Protein AF-A0A920T2W5-F1 (afdb_monomer_lite)

Secondary structure (DSSP, 8-state):
-HHHHHHHHH---TT--TT--HHHHHHHHTSSSHHHHHHHHHHHHIIIIIITTHHHHHHHHHHHHH--SHHHHHHH-TTSPP--

Sequence (84 aa):
MVPLAVQWWASYYPGAEPGGGGYIAQRMFSAKDEANALGATLLFNVAHYALRPWPWILIALSSLVIYPELSDIQKAFPDLPPKN

Radius of gyration: 19.99 Å; chains: 1; bounding box: 37×24×54 Å

Structure (mmCIF, N/CA/C/O backbone):
data_AF-A0A920T2W5-F1
#
_entry.id   AF-A0A920T2W5-F1
#
loop_
_atom_site.group_PDB
_atom_site.id
_atom_site.type_symbol
_atom_site.label_atom_id
_atom_site.label_alt_id
_atom_site.label_comp_id
_atom_site.label_asym_id
_atom_site.label_entity_id
_atom_site.label_seq_id
_atom_site.pdbx_PDB_ins_code
_atom_site.Cartn_x
_atom_site.Cartn_y
_atom_site.Cartn_z
_atom_site.occupancy
_atom_site.B_iso_or_equiv
_atom_site.auth_seq_id
_atom_site.auth_comp_id
_atom_site.auth_asym_id
_atom_site.auth_atom_id
_atom_site.pdbx_PDB_model_num
ATOM 1 N N . MET A 1 1 ? -2.422 10.482 16.381 1.00 47.06 1 MET A N 1
ATOM 2 C CA . MET A 1 1 ? -2.734 9.448 15.368 1.00 47.06 1 MET A CA 1
ATOM 3 C C . MET A 1 1 ? -3.069 10.048 14.008 1.00 47.06 1 MET A C 1
ATOM 5 O O . MET A 1 1 ? -2.366 9.723 13.065 1.00 47.06 1 MET A O 1
ATOM 9 N N . VAL A 1 2 ? -4.049 10.959 13.897 1.00 51.03 2 VAL A N 1
ATOM 10 C CA . VAL A 1 2 ? -4.391 11.632 12.621 1.00 51.03 2 VAL A CA 1
ATOM 11 C C . VAL A 1 2 ? -3.188 12.334 11.961 1.00 51.03 2 VAL A C 1
ATOM 13 O O . VAL A 1 2 ? -2.990 12.109 10.773 1.00 51.03 2 VAL A O 1
ATOM 16 N N . PRO A 1 3 ? -2.303 13.058 12.684 1.00 52.12 3 PRO A N 1
ATOM 17 C CA . PRO A 1 3 ? -1.127 13.662 12.058 1.00 52.12 3 PRO A CA 1
ATOM 18 C C . PRO A 1 3 ? -0.141 12.618 11.537 1.00 52.12 3 PRO A C 1
ATOM 20 O O . PRO A 1 3 ? 0.309 12.742 10.419 1.00 52.12 3 PRO A O 1
ATOM 23 N N . LEU A 1 4 ? 0.141 11.542 12.281 1.00 53.41 4 LEU A N 1
ATOM 24 C CA . LEU A 1 4 ? 1.081 10.494 11.851 1.00 53.41 4 LEU A CA 1
ATOM 25 C C . LEU A 1 4 ? 0.555 9.681 10.662 1.00 53.41 4 LEU A C 1
ATOM 27 O O . LEU A 1 4 ? 1.310 9.383 9.742 1.00 53.41 4 LEU A O 1
ATOM 31 N N . ALA A 1 5 ? -0.740 9.353 10.667 1.00 53.97 5 ALA A N 1
ATOM 32 C CA . ALA A 1 5 ? -1.377 8.644 9.567 1.00 53.97 5 ALA A CA 1
ATOM 33 C C . ALA A 1 5 ? -1.444 9.521 8.315 1.00 53.97 5 ALA A C 1
ATOM 35 O O . ALA A 1 5 ? -1.117 9.032 7.246 1.00 53.97 5 ALA A O 1
ATOM 36 N N . VAL A 1 6 ? -1.799 10.808 8.439 1.00 50.12 6 VAL A N 1
ATOM 37 C CA . VAL A 1 6 ? -1.861 11.743 7.302 1.00 50.12 6 VAL A CA 1
ATOM 38 C C . VAL A 1 6 ? -0.472 12.097 6.780 1.00 50.12 6 VAL A C 1
ATOM 40 O O . VAL A 1 6 ? -0.235 12.064 5.579 1.00 50.12 6 VAL A O 1
ATOM 43 N N . GLN A 1 7 ? 0.478 12.341 7.675 1.00 50.94 7 GLN A N 1
ATOM 44 C CA . GLN A 1 7 ? 1.861 12.652 7.336 1.00 50.94 7 GLN A CA 1
ATOM 45 C C . GLN A 1 7 ? 2.557 11.469 6.649 1.00 50.94 7 GLN A C 1
ATOM 47 O O . GLN A 1 7 ? 3.378 11.688 5.776 1.00 50.94 7 GLN A O 1
ATOM 52 N N . TRP A 1 8 ? 2.180 10.217 6.922 1.00 55.38 8 TRP A N 1
ATOM 53 C CA . TRP A 1 8 ? 2.750 9.053 6.229 1.00 55.38 8 TRP A CA 1
ATOM 54 C C . TRP A 1 8 ? 2.460 9.006 4.715 1.00 55.38 8 TRP A C 1
ATOM 56 O O . TRP A 1 8 ? 3.320 8.566 3.957 1.00 55.38 8 TRP A O 1
ATOM 66 N N . TRP A 1 9 ? 1.282 9.453 4.257 1.00 56.56 9 TRP A N 1
ATOM 67 C CA . TRP A 1 9 ? 0.946 9.491 2.819 1.00 56.56 9 TRP A CA 1
ATOM 68 C C . TRP A 1 9 ? 1.027 10.891 2.200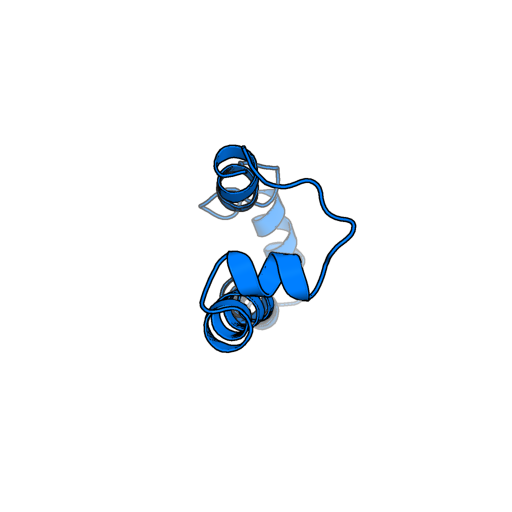 1.00 56.56 9 TRP A C 1
ATOM 70 O O . TRP A 1 9 ? 1.067 11.002 0.979 1.00 56.56 9 TRP A O 1
ATOM 80 N N . ALA A 1 10 ? 1.069 11.944 3.022 1.00 52.06 10 ALA A N 1
ATOM 81 C CA . ALA A 1 10 ? 1.177 13.334 2.582 1.00 52.06 10 ALA A CA 1
ATOM 82 C C . ALA A 1 10 ? 2.583 13.943 2.765 1.00 52.06 10 ALA A C 1
ATOM 84 O O . ALA A 1 10 ? 2.815 15.065 2.314 1.00 52.06 10 ALA A O 1
ATOM 85 N N . SER A 1 11 ? 3.531 13.259 3.424 1.00 50.88 11 SER A N 1
ATOM 86 C CA . SER A 1 11 ? 4.900 13.772 3.557 1.00 50.88 11 SER A CA 1
ATOM 87 C C . SER A 1 11 ? 5.694 13.624 2.271 1.00 50.88 11 SER A C 1
ATOM 89 O O . SER A 1 11 ? 5.956 12.531 1.776 1.00 50.88 11 SER A O 1
ATOM 91 N N . TYR A 1 12 ? 6.187 14.770 1.822 1.00 48.62 12 TYR A N 1
ATOM 92 C CA . TYR A 1 12 ? 7.285 14.904 0.886 1.00 48.62 12 TYR A CA 1
ATOM 93 C C . TYR A 1 12 ? 8.552 14.234 1.446 1.00 48.62 12 TYR A C 1
ATOM 95 O O . TYR A 1 12 ? 9.080 14.644 2.480 1.00 48.62 12 TYR A O 1
ATOM 103 N N . TYR A 1 13 ? 9.057 13.218 0.752 1.00 53.75 13 TYR A N 1
ATOM 104 C CA . TYR A 1 13 ? 10.400 12.671 0.954 1.00 53.75 13 TYR A CA 1
ATOM 105 C C . TYR A 1 13 ? 11.026 12.422 -0.425 1.00 53.75 13 TYR A C 1
ATOM 107 O O . TYR A 1 13 ? 10.274 12.121 -1.357 1.00 53.75 13 TYR A O 1
ATOM 115 N N . PRO A 1 14 ? 12.356 12.551 -0.606 1.00 48.84 14 PRO A N 1
ATOM 116 C CA . PRO A 1 14 ? 13.002 12.311 -1.896 1.00 48.84 14 PRO A CA 1
ATOM 117 C C . PRO A 1 14 ? 12.549 10.977 -2.520 1.00 48.84 14 PRO A C 1
ATOM 119 O O . PRO A 1 14 ? 12.769 9.909 -1.949 1.00 48.84 14 PRO A O 1
ATOM 122 N N . GLY A 1 15 ? 11.863 11.046 -3.669 1.00 53.91 15 GLY A N 1
ATOM 123 C CA . GLY A 1 15 ? 11.234 9.893 -4.337 1.00 53.91 15 GLY A CA 1
ATOM 124 C C . GLY A 1 15 ? 9.708 9.751 -4.191 1.00 53.91 15 GLY A C 1
ATOM 125 O O . GLY A 1 15 ? 9.138 8.894 -4.860 1.00 53.91 15 GLY A O 1
ATOM 126 N N . ALA A 1 16 ? 9.046 10.591 -3.391 1.00 55.66 16 ALA A N 1
ATOM 127 C CA . ALA A 1 16 ? 7.582 10.698 -3.264 1.00 55.66 16 ALA A CA 1
ATOM 128 C C . ALA A 1 16 ? 7.043 12.062 -3.751 1.00 55.66 16 ALA A C 1
ATOM 130 O O . ALA A 1 16 ? 5.946 12.485 -3.393 1.00 55.66 16 ALA A O 1
ATOM 131 N N . GLU A 1 17 ? 7.837 12.780 -4.548 1.00 65.69 17 GLU A N 1
ATOM 132 C CA . GLU A 1 17 ? 7.437 14.047 -5.161 1.00 65.69 17 GLU A CA 1
ATOM 133 C C . GLU A 1 17 ? 6.196 13.819 -6.054 1.00 65.69 17 GLU A C 1
ATOM 135 O O . GLU A 1 17 ? 6.232 12.900 -6.877 1.00 65.69 17 GLU A O 1
ATOM 140 N N . PRO A 1 18 ? 5.119 14.629 -5.944 1.00 49.12 18 PRO A N 1
ATOM 141 C CA . PRO A 1 18 ? 3.836 14.386 -6.626 1.00 49.12 18 PRO A CA 1
ATOM 142 C C . PRO A 1 18 ? 3.915 14.252 -8.155 1.00 49.12 18 PRO A C 1
ATOM 144 O O . PRO A 1 18 ? 3.015 13.684 -8.766 1.00 49.12 18 PRO A O 1
ATOM 147 N N . GLY A 1 19 ? 4.982 14.771 -8.772 1.00 55.00 19 GLY A N 1
ATOM 148 C CA . GLY A 1 19 ? 5.252 14.679 -10.210 1.00 55.00 19 GLY A CA 1
ATOM 149 C C . GLY A 1 19 ? 6.283 13.621 -10.612 1.00 55.00 19 GLY A C 1
ATOM 150 O O . GLY A 1 19 ? 6.663 13.589 -11.775 1.00 55.00 19 GLY A O 1
ATOM 151 N N . GLY A 1 20 ? 6.764 12.787 -9.682 1.00 60.19 20 GLY A N 1
ATOM 152 C CA . GLY A 1 20 ? 7.880 11.876 -9.935 1.00 60.19 20 GLY A CA 1
ATOM 153 C C . GLY A 1 20 ? 9.181 12.656 -10.099 1.00 60.19 20 GLY A C 1
ATOM 154 O O . GLY A 1 20 ? 9.598 12.983 -11.204 1.00 60.19 20 GLY A O 1
ATOM 155 N N . GLY A 1 21 ? 9.819 12.970 -8.976 1.00 70.75 21 GLY A N 1
ATOM 156 C CA . GLY A 1 21 ? 11.065 13.730 -8.936 1.00 70.75 21 GLY A CA 1
ATOM 157 C C . GLY A 1 21 ? 12.197 13.165 -9.779 1.00 70.75 21 GLY A C 1
ATOM 158 O O . GLY A 1 21 ? 12.136 12.028 -10.252 1.00 70.75 21 GLY A O 1
ATOM 159 N N . GLY A 1 22 ? 13.302 13.909 -9.876 1.00 73.38 22 GLY A N 1
ATOM 160 C CA . GLY A 1 22 ? 14.493 13.486 -10.628 1.00 73.38 22 GLY A CA 1
ATOM 161 C C . GLY A 1 22 ? 14.981 12.070 -10.278 1.00 73.38 22 GLY A C 1
ATOM 162 O O . GLY A 1 22 ? 15.482 11.359 -11.141 1.00 73.38 22 GLY A O 1
ATOM 163 N N . TYR A 1 23 ? 14.750 11.613 -9.044 1.00 70.12 23 TYR A N 1
ATOM 164 C CA . TYR A 1 23 ? 15.049 10.251 -8.596 1.00 70.12 23 TYR A CA 1
ATOM 165 C C . TYR A 1 23 ? 14.178 9.157 -9.247 1.00 70.12 23 TYR A C 1
ATOM 167 O O . TYR A 1 23 ? 14.676 8.085 -9.592 1.00 70.12 23 TYR A O 1
ATOM 175 N N . ILE A 1 24 ? 12.880 9.407 -9.447 1.00 72.94 24 ILE A N 1
ATOM 176 C CA . ILE A 1 24 ? 11.992 8.480 -10.166 1.00 72.94 24 ILE A CA 1
ATOM 177 C C . ILE A 1 24 ? 12.305 8.519 -11.663 1.00 72.94 24 ILE A C 1
ATOM 179 O O . ILE A 1 24 ? 12.404 7.461 -12.282 1.00 72.94 24 ILE A O 1
ATOM 183 N N . ALA A 1 25 ? 12.585 9.704 -12.216 1.00 78.12 25 ALA A N 1
ATOM 184 C CA . ALA A 1 25 ? 13.034 9.843 -13.600 1.00 78.12 25 ALA A CA 1
ATOM 185 C C . ALA A 1 25 ? 14.336 9.064 -13.862 1.00 78.12 25 ALA A C 1
ATOM 187 O O . ALA A 1 25 ? 14.423 8.331 -14.840 1.00 78.12 25 ALA A O 1
ATOM 188 N N . GLN A 1 26 ? 15.317 9.116 -12.952 1.00 84.75 26 GLN A N 1
ATOM 189 C CA . GLN A 1 26 ? 16.540 8.305 -13.044 1.00 84.75 26 GLN A CA 1
ATOM 190 C C . GLN A 1 26 ? 16.246 6.800 -13.071 1.00 84.75 26 GLN A C 1
ATOM 192 O O . GLN A 1 26 ? 16.859 6.076 -13.854 1.00 84.75 26 GLN A O 1
ATOM 197 N N . ARG A 1 27 ? 15.298 6.316 -12.257 1.00 82.62 27 ARG A N 1
ATOM 198 C CA . ARG A 1 27 ? 14.880 4.902 -12.267 1.00 82.62 27 ARG A CA 1
ATOM 199 C C . ARG A 1 27 ? 14.208 4.513 -13.583 1.00 82.62 27 ARG A C 1
ATOM 201 O O . ARG A 1 27 ? 14.469 3.425 -14.084 1.00 82.62 27 ARG A O 1
ATOM 208 N N . MET A 1 28 ? 13.390 5.400 -14.148 1.00 85.50 28 MET A N 1
ATOM 209 C CA . MET A 1 28 ? 12.760 5.194 -15.455 1.00 85.50 28 MET A CA 1
ATOM 210 C C . MET A 1 28 ? 13.797 5.190 -16.586 1.00 85.50 28 MET A C 1
ATOM 212 O O . MET A 1 28 ? 13.776 4.290 -17.416 1.00 85.50 28 MET A O 1
ATOM 216 N N . PHE A 1 29 ? 14.750 6.126 -16.585 1.00 85.12 29 PHE A N 1
ATOM 217 C CA . PHE A 1 29 ? 15.824 6.191 -17.586 1.00 85.12 29 PHE A CA 1
ATOM 218 C C . PHE A 1 29 ? 16.859 5.070 -17.457 1.00 85.12 29 PHE A C 1
ATOM 220 O O . PHE A 1 29 ? 17.541 4.757 -18.426 1.00 85.12 29 PHE A O 1
ATOM 227 N N . SER A 1 30 ? 16.973 4.452 -16.280 1.00 89.19 30 SER A N 1
ATOM 228 C CA . SER A 1 30 ? 17.823 3.272 -16.068 1.00 89.19 30 SER A CA 1
ATOM 229 C C . SER A 1 30 ? 17.157 1.965 -16.516 1.00 89.19 30 SER A C 1
ATOM 231 O O . SER A 1 30 ? 17.790 0.910 -16.460 1.00 89.19 30 SER A O 1
ATOM 233 N N . ALA A 1 31 ? 15.882 1.994 -16.924 1.00 87.44 31 ALA A N 1
ATOM 234 C CA . ALA A 1 31 ? 15.210 0.821 -17.467 1.00 87.44 31 ALA A CA 1
ATOM 235 C C . ALA A 1 31 ? 15.766 0.466 -18.855 1.00 87.44 31 ALA A C 1
ATOM 237 O O . ALA A 1 31 ? 16.178 1.332 -19.621 1.00 87.44 31 ALA A O 1
ATOM 238 N N . LYS A 1 32 ? 15.755 -0.831 -19.188 1.00 89.31 32 LYS A N 1
ATOM 239 C CA . LYS A 1 32 ? 16.315 -1.358 -20.444 1.00 89.31 32 LYS A CA 1
ATOM 240 C C . LYS A 1 32 ? 15.669 -0.752 -21.697 1.00 89.31 32 LYS A C 1
ATOM 242 O O . LYS A 1 32 ? 16.350 -0.557 -22.698 1.00 89.31 32 LYS A O 1
ATOM 247 N N . ASP A 1 33 ? 14.365 -0.505 -21.640 1.00 91.19 33 ASP A N 1
ATOM 248 C CA . ASP A 1 33 ? 13.571 0.119 -22.692 1.00 91.19 33 ASP A CA 1
ATOM 249 C C . ASP A 1 33 ? 12.336 0.807 -22.084 1.00 91.19 33 ASP A C 1
ATOM 251 O O . ASP A 1 33 ? 12.028 0.664 -20.894 1.00 91.19 33 ASP A O 1
ATOM 255 N N . GLU A 1 34 ? 11.623 1.563 -22.916 1.00 89.50 34 GLU A N 1
ATOM 256 C CA . GLU A 1 34 ? 10.434 2.319 -22.521 1.00 89.50 34 GLU A CA 1
ATOM 257 C C . GLU A 1 34 ? 9.293 1.417 -22.025 1.00 89.50 34 GLU A C 1
ATOM 259 O O . GLU A 1 34 ? 8.609 1.756 -21.058 1.00 89.50 34 GLU A O 1
ATOM 264 N N . ALA A 1 35 ? 9.115 0.237 -22.627 1.00 91.62 35 ALA A N 1
ATOM 265 C CA . ALA A 1 35 ? 8.067 -0.701 -22.231 1.00 91.62 35 ALA A CA 1
ATOM 266 C C . ALA A 1 35 ? 8.293 -1.228 -20.803 1.00 91.62 35 ALA A C 1
ATOM 268 O O . ALA A 1 35 ? 7.351 -1.312 -20.011 1.00 91.62 35 ALA A O 1
ATOM 269 N N . ASN A 1 36 ? 9.545 -1.516 -20.439 1.00 90.88 36 ASN A N 1
ATOM 270 C CA . ASN A 1 36 ? 9.931 -1.887 -19.082 1.00 90.88 36 ASN A CA 1
ATOM 271 C C . ASN A 1 36 ? 9.753 -0.720 -18.095 1.00 90.88 36 ASN A C 1
ATOM 273 O O . ASN A 1 36 ? 9.263 -0.939 -16.986 1.00 90.88 36 ASN A O 1
ATOM 277 N N . ALA A 1 37 ? 10.091 0.516 -18.485 1.00 88.31 37 ALA A N 1
ATOM 278 C CA . ALA A 1 37 ? 9.882 1.703 -17.648 1.00 88.31 37 ALA A CA 1
ATOM 279 C C . ALA A 1 37 ? 8.390 1.947 -17.349 1.00 88.31 37 ALA A C 1
ATOM 281 O O . ALA A 1 37 ? 8.010 2.181 -16.195 1.00 88.31 37 ALA A O 1
ATOM 282 N N . LEU A 1 38 ? 7.537 1.840 -18.374 1.00 88.94 38 LEU A N 1
ATOM 283 C CA . LEU A 1 38 ? 6.085 1.964 -18.257 1.00 88.94 38 LEU A CA 1
ATOM 284 C C . LEU A 1 38 ? 5.514 0.847 -17.375 1.00 88.94 38 LEU A C 1
ATOM 286 O O . LEU A 1 38 ? 4.780 1.120 -16.425 1.00 88.94 38 LEU A O 1
ATOM 290 N N . GLY A 1 39 ? 5.890 -0.405 -17.651 1.00 91.38 39 GLY A N 1
ATOM 291 C CA . GLY A 1 39 ? 5.435 -1.571 -16.896 1.00 91.38 39 GLY A CA 1
ATOM 292 C C . GLY A 1 39 ? 5.802 -1.4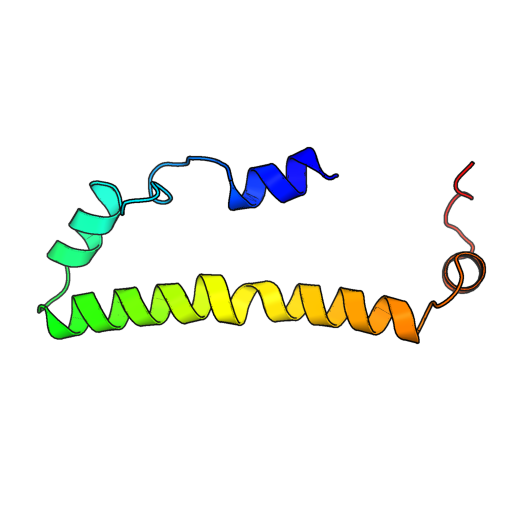88 -15.414 1.00 91.38 39 GLY A C 1
ATOM 293 O O . GLY A 1 39 ? 4.946 -1.699 -14.555 1.00 91.38 39 GLY A O 1
ATOM 294 N N . ALA A 1 40 ? 7.042 -1.103 -15.099 1.00 88.56 40 ALA A N 1
ATOM 295 C CA . ALA A 1 40 ? 7.497 -0.918 -13.723 1.00 88.56 40 ALA A CA 1
ATOM 296 C C . ALA A 1 40 ? 6.736 0.208 -13.003 1.00 88.56 40 ALA A C 1
ATOM 298 O O . ALA A 1 40 ? 6.342 0.051 -11.846 1.00 88.56 40 ALA A O 1
ATOM 299 N N . THR A 1 41 ? 6.478 1.321 -13.694 1.00 87.81 41 THR A N 1
ATOM 300 C CA . THR A 1 41 ? 5.720 2.454 -13.142 1.00 87.81 41 THR A CA 1
ATOM 301 C C . THR A 1 41 ? 4.263 2.082 -12.863 1.00 87.81 41 THR A C 1
ATOM 303 O O . THR A 1 41 ? 3.727 2.418 -11.803 1.00 87.81 41 THR A O 1
ATOM 306 N N . LEU A 1 42 ? 3.614 1.354 -13.774 1.00 89.75 42 LEU A N 1
ATOM 307 C CA . LEU A 1 42 ? 2.241 0.878 -13.590 1.00 89.75 42 LEU A CA 1
ATOM 308 C C . LEU A 1 42 ? 2.148 -0.147 -12.459 1.00 89.75 42 LEU A C 1
ATOM 310 O O . LEU A 1 42 ? 1.282 -0.022 -11.591 1.00 89.75 42 LEU A O 1
ATOM 314 N N . LEU A 1 43 ? 3.072 -1.112 -12.418 1.00 91.12 43 LEU A N 1
ATOM 315 C CA . LEU A 1 43 ? 3.150 -2.092 -11.338 1.00 91.12 43 LEU A CA 1
ATOM 316 C C . LEU A 1 43 ? 3.322 -1.404 -9.984 1.00 91.12 43 LEU A C 1
ATOM 318 O O . LEU A 1 43 ? 2.633 -1.758 -9.030 1.00 91.12 43 LEU A O 1
ATOM 322 N N . PHE A 1 44 ? 4.201 -0.402 -9.902 1.00 87.31 44 PHE A N 1
ATOM 323 C CA . PHE A 1 44 ? 4.380 0.383 -8.687 1.00 87.31 44 PHE A CA 1
ATOM 324 C C . PHE A 1 44 ? 3.077 1.064 -8.263 1.00 87.31 44 PHE A C 1
ATOM 326 O O . PHE A 1 44 ? 2.693 0.940 -7.106 1.00 87.31 44 PHE A O 1
ATOM 333 N N . ASN A 1 45 ? 2.360 1.724 -9.176 1.00 85.50 45 ASN A N 1
ATOM 334 C CA . ASN A 1 45 ? 1.096 2.385 -8.843 1.00 85.50 45 ASN A CA 1
ATOM 335 C C . ASN A 1 45 ? 0.040 1.394 -8.331 1.00 85.50 45 ASN A C 1
ATOM 337 O O . ASN A 1 45 ? -0.583 1.638 -7.298 1.00 85.50 45 ASN A O 1
ATOM 341 N N . VAL A 1 46 ? -0.126 0.250 -9.000 1.00 89.75 46 VAL A N 1
ATOM 342 C CA . VAL A 1 46 ? -1.067 -0.791 -8.564 1.00 89.75 46 VAL A CA 1
ATOM 343 C C . VAL A 1 46 ? -0.656 -1.353 -7.207 1.00 89.75 46 VAL A C 1
ATOM 345 O O . VAL A 1 46 ? -1.459 -1.385 -6.279 1.00 89.75 46 VAL A O 1
ATOM 348 N N . ALA A 1 47 ? 0.600 -1.760 -7.045 1.00 90.06 47 ALA A N 1
ATOM 349 C CA . ALA A 1 47 ? 1.065 -2.342 -5.794 1.00 90.06 47 ALA A CA 1
ATOM 350 C C . ALA A 1 47 ? 0.985 -1.345 -4.629 1.00 90.06 47 ALA A C 1
ATOM 352 O O . ALA A 1 47 ? 0.552 -1.700 -3.534 1.00 90.06 47 ALA A O 1
ATOM 353 N N . HIS A 1 48 ? 1.383 -0.095 -4.860 1.00 83.62 48 HIS A N 1
ATOM 354 C CA . HIS A 1 48 ? 1.535 0.902 -3.811 1.00 83.62 48 HIS A CA 1
ATOM 355 C C . HIS A 1 48 ? 0.217 1.565 -3.419 1.00 83.62 48 HIS A C 1
ATOM 357 O O . HIS A 1 48 ? -0.029 1.748 -2.229 1.00 83.62 48 HIS A O 1
ATOM 363 N N . TYR A 1 49 ? -0.621 1.914 -4.393 1.00 81.75 49 TYR A N 1
ATOM 364 C CA . TYR A 1 49 ? -1.855 2.652 -4.133 1.00 81.75 49 TYR A CA 1
ATOM 365 C C . TYR A 1 49 ? -3.093 1.771 -4.149 1.00 81.75 49 TYR A C 1
ATOM 367 O O . TYR A 1 49 ? -3.998 2.015 -3.359 1.00 81.75 49 TYR A O 1
ATOM 375 N N . ALA A 1 50 ? -3.144 0.737 -4.994 1.00 84.06 50 ALA A N 1
ATOM 376 C CA . ALA A 1 50 ? -4.283 -0.172 -4.991 1.00 84.06 50 ALA A CA 1
ATOM 377 C C . ALA A 1 50 ? -4.098 -1.268 -3.939 1.00 84.06 50 ALA A C 1
ATOM 379 O O . ALA A 1 50 ? -4.938 -1.390 -3.064 1.00 84.06 50 ALA A O 1
ATOM 380 N N . LEU A 1 51 ? -3.005 -2.038 -3.971 1.00 87.50 51 LEU A N 1
ATOM 381 C CA . LEU A 1 51 ? -2.869 -3.262 -3.165 1.00 87.50 51 LEU A CA 1
ATOM 382 C C . LEU A 1 51 ? -2.475 -3.013 -1.705 1.00 87.50 51 LEU A C 1
ATOM 384 O O . LEU A 1 51 ? -3.070 -3.587 -0.796 1.00 87.50 51 LEU A O 1
ATOM 388 N N . ARG A 1 52 ? -1.485 -2.154 -1.461 1.00 86.94 5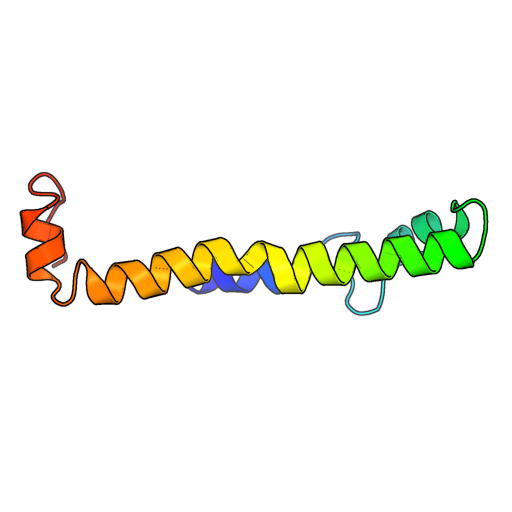2 ARG A N 1
ATOM 389 C CA . ARG A 1 52 ? -0.948 -1.887 -0.120 1.00 86.94 52 ARG A CA 1
ATOM 390 C C . ARG A 1 52 ? -1.972 -1.431 0.934 1.00 86.94 52 ARG A C 1
ATOM 392 O O . ARG A 1 52 ? -1.805 -1.845 2.082 1.00 86.94 52 ARG A O 1
ATOM 399 N N . PRO A 1 53 ? -2.977 -0.580 0.639 1.00 87.81 53 PRO A N 1
ATOM 400 C CA . PRO A 1 53 ? -3.935 -0.156 1.661 1.00 87.81 53 PRO A CA 1
ATOM 401 C C . PRO A 1 53 ? -4.989 -1.219 2.003 1.00 87.81 53 PRO A C 1
ATOM 403 O O . PRO A 1 53 ? -5.531 -1.175 3.107 1.00 87.81 53 PRO A O 1
ATOM 406 N N . TRP A 1 54 ? -5.269 -2.184 1.116 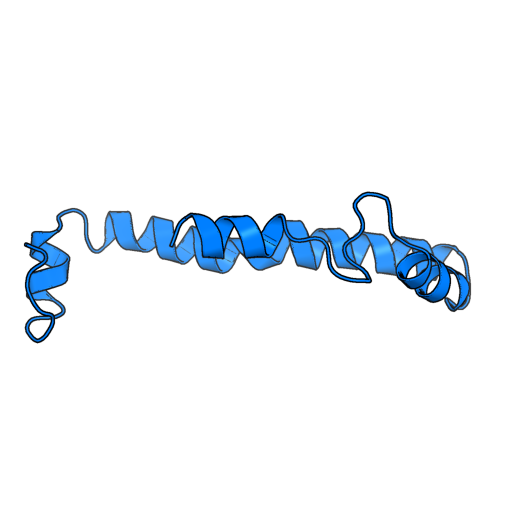1.00 88.00 54 TRP A N 1
ATOM 407 C CA . TRP A 1 54 ? -6.341 -3.169 1.328 1.00 88.00 54 TRP A CA 1
ATOM 408 C C . TRP A 1 54 ? -6.235 -3.961 2.638 1.00 88.00 54 TRP A C 1
ATOM 410 O O . TRP A 1 54 ? -7.263 -4.077 3.301 1.00 88.00 54 TRP A O 1
ATOM 420 N N . PRO A 1 55 ? -5.061 -4.455 3.086 1.00 90.44 55 PRO A N 1
ATOM 421 C CA . PRO A 1 55 ? -4.942 -5.113 4.388 1.00 90.44 55 PRO A CA 1
ATOM 422 C C . PRO A 1 55 ? -5.450 -4.254 5.553 1.00 90.44 55 PRO A C 1
ATOM 424 O O . PRO A 1 55 ? -6.157 -4.752 6.423 1.00 90.44 55 PRO A O 1
ATOM 427 N N . TRP A 1 56 ? -5.158 -2.951 5.546 1.00 87.62 56 TRP A N 1
ATOM 428 C CA . TRP A 1 56 ? -5.615 -2.030 6.589 1.00 87.62 56 TRP A CA 1
ATOM 429 C C . TRP A 1 56 ? -7.119 -1.785 6.521 1.00 87.62 56 TRP A C 1
ATOM 431 O O . TRP A 1 56 ? -7.783 -1.773 7.555 1.00 87.62 56 TRP A O 1
ATOM 441 N N . ILE A 1 57 ? -7.663 -1.641 5.309 1.00 88.25 57 ILE A N 1
ATOM 442 C CA . ILE A 1 57 ? -9.107 -1.507 5.085 1.00 88.25 57 ILE A CA 1
ATOM 443 C C . ILE A 1 57 ? -9.830 -2.757 5.597 1.00 88.25 57 ILE A C 1
ATOM 445 O O . ILE A 1 57 ? -10.800 -2.642 6.339 1.00 88.25 57 ILE A O 1
ATOM 449 N N . LEU A 1 58 ? -9.334 -3.949 5.263 1.00 92.88 58 LEU A N 1
ATOM 450 C CA . LEU A 1 58 ? -9.918 -5.216 5.703 1.00 92.88 58 LEU A CA 1
ATOM 451 C C . LEU A 1 58 ? -9.887 -5.368 7.225 1.00 92.88 58 LEU A C 1
ATOM 453 O O . LEU A 1 58 ? -10.893 -5.771 7.805 1.00 92.88 58 LEU A O 1
ATOM 457 N N . ILE A 1 59 ? -8.777 -5.016 7.881 1.00 91.44 59 ILE A N 1
ATOM 458 C CA . ILE A 1 59 ? -8.681 -5.040 9.348 1.00 91.44 59 ILE A CA 1
ATOM 459 C C . ILE A 1 59 ? -9.682 -4.057 9.967 1.00 91.44 59 ILE A C 1
ATOM 461 O O . ILE A 1 59 ? -10.397 -4.426 10.897 1.00 91.44 59 ILE A O 1
ATOM 465 N N . ALA A 1 60 ? -9.784 -2.835 9.433 1.00 88.81 60 ALA A N 1
ATOM 466 C CA . ALA A 1 60 ? -10.724 -1.832 9.927 1.00 88.81 60 ALA A CA 1
ATOM 467 C C . ALA A 1 60 ? -12.184 -2.293 9.779 1.00 88.81 60 ALA A C 1
ATOM 469 O O . ALA A 1 60 ? -12.946 -2.227 10.740 1.00 88.81 60 ALA A O 1
ATOM 470 N N . LEU A 1 61 ? -12.559 -2.824 8.611 1.00 94.44 61 LEU A N 1
ATOM 471 C CA . LEU A 1 61 ? -13.899 -3.364 8.365 1.00 94.44 61 LEU A CA 1
ATOM 472 C C . LEU A 1 61 ? -14.199 -4.578 9.252 1.00 94.44 61 LEU A C 1
ATOM 474 O O . LEU A 1 61 ? -15.275 -4.658 9.836 1.00 94.44 61 LEU A O 1
ATOM 478 N N . SER A 1 62 ? -13.241 -5.494 9.404 1.00 94.00 62 SER A N 1
ATOM 479 C CA . SER A 1 62 ? -13.399 -6.666 10.274 1.00 94.00 62 SER A CA 1
ATOM 480 C C . SER A 1 62 ? -13.585 -6.254 11.734 1.00 94.00 62 SER A C 1
ATOM 482 O O . SER A 1 62 ? -14.400 -6.846 12.436 1.00 94.00 62 SER A O 1
ATOM 484 N N . SER A 1 63 ? -12.891 -5.203 12.186 1.00 91.81 63 SER A N 1
ATOM 485 C CA . SER A 1 63 ? -13.053 -4.669 13.539 1.00 91.81 63 SER A CA 1
ATOM 486 C C . SER A 1 63 ? -14.471 -4.170 13.807 1.00 91.81 63 SER A C 1
ATOM 488 O O . SER A 1 63 ? -14.948 -4.364 14.916 1.00 91.81 63 SER A O 1
ATOM 490 N N . LEU A 1 64 ? -15.148 -3.565 12.824 1.00 90.75 64 LEU A N 1
ATOM 491 C CA . LEU A 1 64 ? -16.534 -3.097 12.985 1.00 90.75 64 LEU A CA 1
ATOM 492 C C . LEU A 1 64 ? -17.530 -4.252 13.150 1.00 90.75 64 LEU A C 1
ATOM 494 O O . LEU A 1 64 ? -18.568 -4.081 13.780 1.00 90.75 64 LEU A O 1
ATOM 498 N N . VAL A 1 65 ? -17.225 -5.418 12.576 1.00 93.75 65 VAL A N 1
ATOM 499 C CA . VAL A 1 65 ? -18.081 -6.610 12.664 1.00 93.75 65 VAL A CA 1
ATOM 500 C C . VAL A 1 65 ? -17.800 -7.405 13.940 1.00 93.75 65 VAL A C 1
ATOM 502 O O . VAL A 1 65 ? -18.731 -7.862 14.593 1.00 93.75 65 VAL A O 1
ATOM 505 N N . ILE A 1 66 ? -16.523 -7.588 14.289 1.00 91.81 66 ILE A N 1
ATOM 506 C CA . ILE A 1 66 ? -16.103 -8.409 15.437 1.00 91.81 66 ILE A CA 1
ATOM 507 C C . ILE A 1 66 ? -16.278 -7.649 16.760 1.00 91.81 66 ILE A C 1
ATOM 509 O O . ILE A 1 66 ? -16.629 -8.256 17.769 1.00 91.81 66 ILE A O 1
ATOM 513 N N . TYR A 1 67 ? -16.054 -6.333 16.755 1.00 92.19 67 TYR A N 1
ATOM 514 C CA . TYR A 1 67 ? -16.13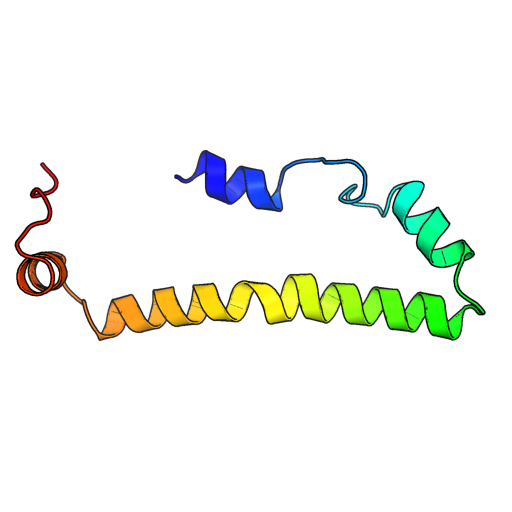6 -5.468 17.931 1.00 92.19 67 TYR A CA 1
ATOM 515 C C . TYR A 1 67 ? -17.073 -4.281 17.659 1.00 92.19 67 TYR A C 1
ATOM 517 O O . TYR A 1 67 ? -16.601 -3.160 17.447 1.00 92.19 67 TYR A O 1
ATOM 525 N N . PRO A 1 68 ? -18.395 -4.515 17.619 1.00 90.00 68 PRO A N 1
ATOM 526 C CA . PRO A 1 68 ? -19.360 -3.473 17.280 1.00 90.00 68 PRO A CA 1
ATOM 527 C C . PRO A 1 68 ? -19.418 -2.373 18.346 1.00 90.00 68 PRO A C 1
ATOM 529 O O . PRO A 1 68 ? -19.533 -1.198 18.004 1.00 90.00 68 PRO A O 1
ATOM 532 N N . GLU A 1 69 ? -19.276 -2.733 19.625 1.00 89.50 69 GLU A N 1
ATOM 533 C CA . GLU A 1 69 ? -19.286 -1.790 20.739 1.00 89.50 69 GLU A CA 1
ATOM 534 C C . GLU A 1 69 ? -17.918 -1.703 21.422 1.00 89.50 69 GLU A C 1
ATOM 536 O O . GLU A 1 69 ? -17.168 -2.677 21.522 1.00 89.50 69 GLU A O 1
ATOM 541 N N . LEU A 1 70 ? -17.616 -0.541 22.012 1.00 82.19 70 LEU A N 1
ATOM 542 C CA . LEU A 1 70 ? -16.377 -0.344 22.781 1.00 82.19 70 LEU A CA 1
ATOM 543 C C . LEU A 1 70 ? -16.246 -1.341 23.944 1.00 82.19 70 LEU A C 1
ATOM 545 O O . LEU A 1 70 ? -15.139 -1.743 24.300 1.00 82.19 70 LEU A O 1
ATOM 549 N N . SER A 1 71 ? -17.377 -1.774 24.510 1.00 84.44 71 SER A N 1
ATOM 550 C CA . SER A 1 71 ? -17.393 -2.765 25.588 1.00 84.44 71 SER A CA 1
ATOM 551 C C . SER A 1 71 ? -16.893 -4.146 25.146 1.00 84.44 71 SER A C 1
ATOM 553 O O . SER A 1 71 ? -16.363 -4.886 25.972 1.00 84.44 71 SER A O 1
ATOM 555 N N . ASP A 1 72 ? -17.007 -4.491 23.860 1.00 85.50 72 ASP A N 1
ATOM 556 C CA . ASP A 1 72 ? -16.592 -5.799 23.344 1.00 85.50 72 ASP A CA 1
ATOM 557 C C . ASP A 1 72 ? -15.073 -5.890 23.210 1.00 85.50 72 ASP A C 1
ATOM 559 O O . ASP A 1 72 ? -14.484 -6.931 23.505 1.00 85.50 72 ASP A O 1
ATOM 563 N N . ILE A 1 73 ? -14.423 -4.769 22.884 1.00 84.25 73 ILE A N 1
ATOM 564 C CA . ILE A 1 73 ? -12.960 -4.652 22.912 1.00 84.25 73 ILE A CA 1
ATOM 565 C C . ILE A 1 73 ? -12.450 -4.828 24.347 1.00 84.25 73 ILE A C 1
ATOM 567 O O . ILE A 1 73 ? -11.520 -5.597 24.571 1.00 84.25 73 ILE A O 1
ATOM 571 N N . GLN A 1 74 ? -13.081 -4.172 25.328 1.00 83.12 74 GL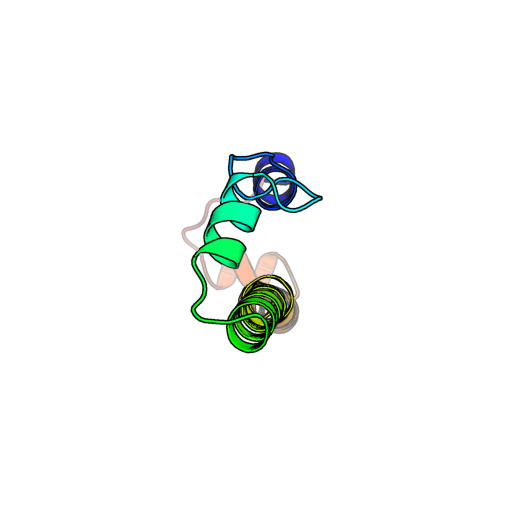N A N 1
ATOM 572 C CA . GLN A 1 74 ? -12.679 -4.283 26.736 1.00 83.12 74 GLN A CA 1
ATOM 573 C C . GLN A 1 74 ? -12.865 -5.707 27.285 1.00 83.12 74 GLN A C 1
ATOM 575 O O . GLN A 1 74 ? -12.053 -6.170 28.080 1.00 83.12 74 GLN A O 1
ATOM 580 N N . LYS A 1 75 ? -13.913 -6.424 26.854 1.00 85.31 75 LYS A N 1
ATOM 581 C CA . LYS A 1 75 ? -14.114 -7.839 27.215 1.00 85.31 75 LYS A CA 1
ATOM 582 C C . LYS A 1 75 ? -13.044 -8.746 26.606 1.00 85.31 75 LYS A C 1
ATOM 584 O O . LYS A 1 75 ? -12.595 -9.672 27.273 1.00 85.31 75 LYS A O 1
ATOM 589 N N . ALA A 1 76 ? -12.659 -8.503 25.352 1.00 86.12 76 ALA A N 1
ATOM 590 C CA . ALA A 1 76 ? -11.644 -9.297 24.658 1.00 86.12 76 ALA A CA 1
ATOM 591 C C . ALA A 1 76 ? -10.218 -9.015 25.161 1.00 86.12 76 ALA A C 1
ATOM 593 O O . ALA A 1 76 ? -9.375 -9.910 25.151 1.00 86.12 76 ALA A O 1
ATOM 594 N N . PHE A 1 77 ? -9.960 -7.793 25.629 1.00 86.25 77 PHE A N 1
ATOM 595 C CA . PHE A 1 77 ? -8.663 -7.343 26.131 1.00 86.25 77 PHE A CA 1
ATOM 596 C C . PHE A 1 77 ? -8.803 -6.737 27.540 1.00 86.25 77 PHE A C 1
ATOM 598 O O . PHE A 1 77 ? -8.721 -5.517 27.700 1.00 86.25 77 PHE A O 1
ATOM 605 N N . PRO A 1 78 ? -9.010 -7.573 28.574 1.00 81.81 78 PRO A N 1
ATOM 606 C CA . PRO A 1 78 ? -9.333 -7.109 29.925 1.00 81.81 78 PRO A CA 1
ATOM 607 C C . PRO A 1 78 ? -8.195 -6.335 30.604 1.00 81.81 78 PRO A C 1
ATOM 609 O O . PRO A 1 78 ? -8.466 -5.485 31.449 1.00 81.81 78 PRO A O 1
ATOM 612 N N . ASP A 1 79 ? -6.943 -6.587 30.212 1.00 87.19 79 ASP A N 1
ATOM 613 C CA . ASP A 1 79 ? -5.754 -5.939 30.785 1.00 87.19 79 ASP A CA 1
ATOM 614 C C . ASP A 1 79 ? -5.498 -4.525 30.233 1.00 87.19 79 ASP A C 1
ATOM 616 O O . ASP A 1 79 ? -4.600 -3.822 30.705 1.00 87.19 79 ASP A O 1
ATOM 620 N N . LEU A 1 80 ? -6.251 -4.087 29.216 1.00 79.00 80 LEU A N 1
ATOM 621 C CA . LEU A 1 80 ? -6.104 -2.741 28.672 1.00 79.00 80 LEU A CA 1
ATOM 622 C C . LEU A 1 80 ? -6.783 -1.716 29.595 1.00 79.00 80 LEU A C 1
ATOM 624 O O . LEU A 1 80 ? -7.933 -1.918 29.997 1.00 79.00 80 LEU A O 1
ATOM 628 N N . PRO A 1 81 ? -6.110 -0.595 29.921 1.00 77.25 81 PRO A N 1
ATOM 629 C CA . PRO A 1 81 ? -6.696 0.434 30.765 1.00 77.25 81 PRO A CA 1
ATOM 630 C C . PRO A 1 81 ? -7.936 1.036 30.085 1.00 77.25 81 PRO A C 1
ATOM 632 O O . PRO A 1 81 ? -7.885 1.331 28.884 1.00 77.25 81 PRO A O 1
ATOM 635 N N . PRO A 1 82 ? -9.037 1.247 30.830 1.00 70.12 82 PRO A N 1
ATOM 636 C CA . PRO A 1 82 ? -10.241 1.843 30.275 1.00 70.12 82 PRO A CA 1
ATOM 637 C C . PRO A 1 82 ? -9.925 3.247 29.758 1.00 70.12 82 PRO A C 1
ATOM 639 O O . PRO A 1 82 ? -9.190 4.019 30.380 1.00 70.12 82 PRO A O 1
ATOM 642 N N . LYS A 1 83 ? -10.460 3.572 28.583 1.00 62.25 83 LYS A N 1
ATOM 643 C CA . LYS A 1 83 ? -10.297 4.900 27.998 1.00 62.25 83 LYS A CA 1
ATOM 644 C C . LYS A 1 83 ? -11.236 5.861 28.739 1.00 62.25 83 LYS A C 1
ATOM 646 O O . LYS A 1 83 ? -12.446 5.766 28.554 1.00 62.25 83 LYS A O 1
ATOM 651 N N . ASN A 1 84 ? -10.660 6.701 29.603 1.00 54.62 84 ASN A N 1
ATOM 652 C CA . ASN A 1 84 ? -11.353 7.748 30.372 1.00 54.62 84 ASN A CA 1
ATOM 653 C C . ASN A 1 84 ? -12.110 8.736 29.478 1.00 54.62 84 ASN A C 1
ATOM 655 O O . ASN A 1 84 ? -11.561 9.085 28.403 1.00 54.62 84 ASN A O 1
#

Foldseek 3Di:
DVCVVCCVLVPDDVQNPVVGDPVLVVVLVPDPDNVRSVVVVVVCCCVPPPNVCVVVVVVVVVCCVQPVDPVSVCVVPVVDDDDD

pLDDT: mean 77.76, std 15.34, range [47.06, 94.44]